Protein AF-A0A7C7UY48-F1 (afdb_monomer_lite)

Sequence (61 aa):
PYWVLWVDEGYRTAVVGSPNGQVGWILNRDPEIPEDRLTAAREVLDFNGYDLSQLERSVTP

Secondary structure (DSSP, 8-state):
--EEEEE-TTSSEEEEE-TTSS-EEEEESSSS--HHHHHHHHHHHHHTT--GGG-------

pLDDT: mean 91.0, std 7.29, range [56.81, 97.38]

Structure (mmCIF, N/CA/C/O backbone):
data_AF-A0A7C7UY48-F1
#
_entry.id   AF-A0A7C7UY48-F1
#
loop_
_atom_site.group_PDB
_atom_site.id
_atom_site.type_symbol
_atom_site.label_atom_id
_atom_site.label_alt_id
_atom_site.label_comp_id
_atom_site.label_asym_id
_atom_site.label_entity_id
_atom_site.label_seq_id
_atom_site.pdbx_PDB_ins_code
_atom_site.Cartn_x
_atom_site.Cartn_y
_atom_site.Cartn_z
_atom_site.occupancy
_atom_site.B_iso_or_equiv
_atom_site.auth_seq_id
_atom_site.auth_comp_id
_atom_site.auth_asym_id
_atom_site.auth_atom_id
_atom_site.pdbx_PDB_model_num
ATOM 1 N N . PRO A 1 1 ? 8.502 13.052 -4.959 1.00 82.56 1 PRO A N 1
ATOM 2 C CA . PRO A 1 1 ? 7.061 13.376 -5.108 1.00 82.56 1 PRO A CA 1
ATOM 3 C C . PRO A 1 1 ? 6.246 12.130 -4.754 1.00 82.56 1 PRO A C 1
ATOM 5 O O . PRO A 1 1 ? 6.754 11.033 -4.974 1.00 82.56 1 PRO A O 1
ATOM 8 N N . TYR A 1 2 ? 5.044 12.295 -4.203 1.00 88.25 2 TYR A N 1
ATOM 9 C CA . TYR A 1 2 ? 4.164 11.185 -3.825 1.00 88.25 2 TYR A CA 1
ATOM 10 C C . TYR A 1 2 ? 2.905 11.207 -4.677 1.00 88.25 2 TYR A C 1
ATOM 12 O O . TYR A 1 2 ? 2.336 12.280 -4.884 1.00 88.25 2 TYR A O 1
ATOM 20 N N . TRP A 1 3 ? 2.503 10.045 -5.186 1.00 92.56 3 TRP A N 1
ATOM 21 C CA . TRP A 1 3 ? 1.336 9.872 -6.047 1.00 92.56 3 TRP A CA 1
ATOM 22 C C . TRP A 1 3 ? 0.323 8.954 -5.378 1.00 92.56 3 TRP A C 1
ATOM 24 O O . TRP A 1 3 ? 0.697 7.980 -4.728 1.00 92.56 3 TRP A O 1
ATOM 34 N N . VAL A 1 4 ? -0.959 9.261 -5.561 1.00 94.31 4 VAL A N 1
ATOM 35 C CA . VAL A 1 4 ? -2.044 8.347 -5.203 1.00 94.31 4 VAL A CA 1
ATOM 36 C C . VAL A 1 4 ? -2.200 7.361 -6.352 1.00 94.31 4 VAL A C 1
ATOM 38 O O . VAL A 1 4 ? -2.513 7.765 -7.469 1.00 94.31 4 VAL A O 1
ATOM 41 N N . LEU A 1 5 ? -1.945 6.086 -6.076 1.00 94.81 5 LEU A N 1
ATOM 42 C CA . LEU A 1 5 ? -2.045 5.003 -7.054 1.00 94.81 5 LEU A CA 1
ATOM 43 C C . LEU A 1 5 ? -3.469 4.445 -7.113 1.00 94.81 5 LEU A C 1
ATOM 45 O O . LEU A 1 5 ? -3.929 4.028 -8.171 1.00 94.81 5 LEU A O 1
ATOM 49 N N . TRP A 1 6 ? -4.170 4.453 -5.976 1.00 96.50 6 TRP A N 1
ATOM 50 C CA . TRP A 1 6 ? -5.537 3.956 -5.851 1.00 96.50 6 TRP A CA 1
ATOM 51 C C . TRP A 1 6 ? -6.216 4.488 -4.586 1.00 96.50 6 TRP A C 1
ATOM 53 O O . TRP A 1 6 ? -5.546 4.794 -3.598 1.00 96.50 6 TRP A O 1
ATOM 63 N N . VAL A 1 7 ? -7.547 4.558 -4.615 1.00 96.38 7 VAL A N 1
ATOM 64 C CA . VAL A 1 7 ? -8.425 4.858 -3.479 1.00 96.38 7 VAL A CA 1
ATOM 65 C C . VAL A 1 7 ? -9.662 3.959 -3.563 1.00 96.38 7 VAL A C 1
ATOM 67 O O . VAL A 1 7 ? -10.178 3.737 -4.660 1.00 96.38 7 VAL A O 1
ATOM 70 N N . ASP A 1 8 ? -10.139 3.450 -2.423 1.00 94.44 8 ASP A N 1
ATOM 71 C CA . ASP A 1 8 ? -11.404 2.706 -2.364 1.00 94.44 8 ASP A CA 1
ATOM 72 C C . ASP A 1 8 ? -12.617 3.625 -2.584 1.00 94.44 8 ASP A C 1
ATOM 74 O O . ASP A 1 8 ? -12.555 4.833 -2.364 1.00 94.44 8 ASP A O 1
ATOM 78 N N . GLU A 1 9 ? -13.763 3.050 -2.953 1.00 91.94 9 GLU A N 1
ATOM 79 C CA . GLU A 1 9 ? -15.005 3.802 -3.201 1.00 91.94 9 GLU A CA 1
ATOM 80 C C . GLU A 1 9 ? -15.402 4.711 -2.021 1.00 91.94 9 GLU A C 1
ATOM 82 O O . GLU A 1 9 ? -15.913 5.814 -2.213 1.00 91.94 9 GLU A O 1
ATOM 87 N N . GLY A 1 10 ? -15.122 4.275 -0.787 1.00 91.88 10 GLY A N 1
ATOM 88 C CA . GLY A 1 10 ? -15.431 5.024 0.428 1.00 91.88 10 GLY A CA 1
ATOM 89 C C . GLY A 1 10 ? -14.414 6.101 0.814 1.00 91.88 10 GLY A C 1
ATOM 90 O O . GLY A 1 10 ? -14.614 6.749 1.842 1.00 91.88 10 GLY A O 1
ATOM 91 N N . TYR A 1 11 ? -13.321 6.289 0.065 1.00 90.56 11 TYR A N 1
ATOM 92 C CA . TYR A 1 11 ? -12.211 7.186 0.425 1.00 90.56 11 TYR A CA 1
ATOM 93 C C . TYR A 1 11 ? -11.616 6.918 1.820 1.00 90.56 11 TYR A C 1
ATOM 95 O O . TYR A 1 11 ? -11.080 7.821 2.477 1.00 90.56 11 TYR A O 1
ATOM 103 N N . ARG A 1 12 ? -11.726 5.677 2.292 1.00 93.12 12 ARG A N 1
ATOM 104 C CA . ARG A 1 12 ? -11.223 5.186 3.575 1.00 93.12 12 ARG A CA 1
ATOM 105 C C . ARG A 1 12 ? -9.829 4.601 3.458 1.00 93.12 12 ARG A C 1
ATOM 107 O O . ARG A 1 12 ? -9.067 4.733 4.410 1.00 93.12 12 ARG A O 1
ATOM 114 N N . THR A 1 13 ? -9.488 4.008 2.319 1.00 95.25 13 THR A N 1
ATOM 115 C CA . THR A 1 13 ? -8.165 3.444 2.062 1.00 95.25 13 THR A CA 1
ATOM 116 C C . THR A 1 13 ? -7.558 4.044 0.811 1.00 95.25 13 THR A C 1
ATOM 118 O O . THR A 1 13 ? -8.228 4.189 -0.209 1.00 95.25 13 THR A O 1
ATOM 121 N N . ALA A 1 14 ? -6.275 4.373 0.892 1.00 96.19 14 ALA A N 1
ATOM 122 C CA . ALA A 1 14 ? -5.489 4.866 -0.223 1.00 96.19 14 ALA A CA 1
ATOM 123 C C . ALA A 1 14 ? -4.191 4.070 -0.345 1.00 96.19 14 ALA A C 1
ATOM 125 O O . ALA A 1 14 ? -3.566 3.726 0.659 1.00 96.19 14 ALA A O 1
ATOM 126 N N . VAL A 1 15 ? -3.766 3.838 -1.582 1.00 96.62 15 VAL A N 1
ATOM 127 C CA . VAL A 1 15 ? -2.414 3.383 -1.896 1.00 96.62 15 VAL A CA 1
ATOM 128 C C . VAL A 1 15 ? -1.639 4.579 -2.420 1.00 96.62 15 VAL A C 1
ATOM 130 O O . VAL A 1 15 ? -2.048 5.228 -3.385 1.00 96.62 15 VAL A O 1
ATOM 133 N N . VAL A 1 16 ? -0.520 4.878 -1.771 1.00 96.19 16 VAL A N 1
ATOM 134 C CA . VAL A 1 16 ? 0.364 5.992 -2.118 1.00 96.19 16 VAL A CA 1
ATOM 135 C C . VAL A 1 16 ? 1.743 5.439 -2.420 1.00 96.19 16 VAL A C 1
ATOM 137 O O . VAL A 1 16 ? 2.208 4.551 -1.715 1.00 96.19 16 VAL A O 1
ATOM 140 N N . GLY A 1 17 ? 2.425 5.982 -3.423 1.00 94.38 17 GLY A N 1
ATOM 141 C CA . GLY A 1 17 ? 3.786 5.561 -3.729 1.00 94.38 17 GLY A CA 1
ATOM 142 C C . GLY A 1 17 ? 4.641 6.626 -4.403 1.00 94.38 17 GLY A C 1
ATOM 143 O O . GLY A 1 17 ? 4.157 7.682 -4.825 1.00 94.38 17 GLY A O 1
ATOM 144 N N . SER A 1 18 ? 5.948 6.370 -4.465 1.00 92.25 18 SER A N 1
ATOM 145 C CA . SER A 1 18 ? 6.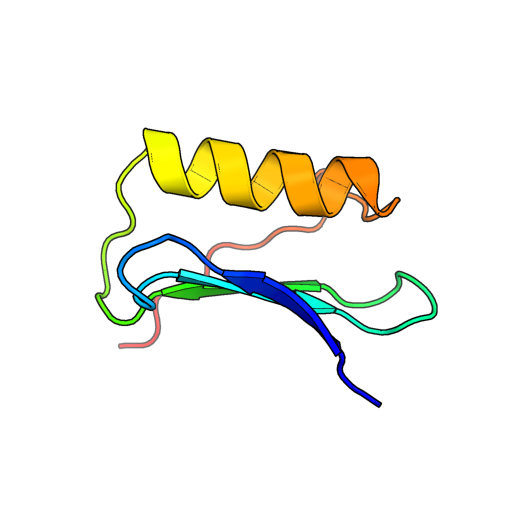893 7.167 -5.249 1.00 92.25 18 SER A CA 1
ATOM 146 C C . SER A 1 18 ? 6.970 6.675 -6.702 1.00 92.25 18 SER A C 1
ATOM 148 O O . SER A 1 18 ? 6.947 5.467 -6.929 1.00 92.25 18 SER A O 1
ATOM 150 N N . PRO A 1 19 ? 7.166 7.562 -7.699 1.00 85.06 19 PRO A N 1
ATOM 151 C CA . PRO A 1 19 ? 7.209 7.171 -9.117 1.00 85.06 19 PRO A CA 1
ATOM 152 C C . PRO A 1 19 ? 8.325 6.187 -9.477 1.00 85.06 19 PRO A C 1
ATOM 154 O O . PRO A 1 19 ? 8.273 5.535 -10.509 1.00 85.06 19 PRO A O 1
ATOM 157 N N . ASN A 1 20 ? 9.368 6.122 -8.649 1.00 85.94 20 ASN A N 1
ATOM 158 C CA . ASN A 1 20 ? 10.495 5.215 -8.828 1.00 85.94 20 ASN A CA 1
ATOM 159 C C . ASN A 1 20 ? 10.279 3.838 -8.169 1.00 85.94 20 ASN A C 1
ATOM 161 O O . ASN A 1 20 ? 11.222 3.056 -8.126 1.00 85.94 20 ASN A O 1
ATOM 165 N N . GLY A 1 21 ? 9.094 3.565 -7.607 1.00 83.88 21 GLY A N 1
ATOM 166 C CA . GLY A 1 21 ? 8.742 2.267 -7.019 1.00 83.88 21 GLY A CA 1
ATOM 167 C C . GLY A 1 21 ? 9.426 1.941 -5.686 1.00 83.88 21 GLY A C 1
ATOM 168 O O . GLY A 1 21 ? 9.237 0.857 -5.151 1.00 83.88 21 GLY A O 1
ATOM 169 N N . GLN A 1 22 ? 10.232 2.853 -5.134 1.00 86.19 22 GLN A N 1
ATOM 170 C CA . GLN A 1 22 ? 11.055 2.556 -3.954 1.00 86.19 22 GLN A CA 1
ATOM 171 C C . GLN A 1 22 ? 10.294 2.610 -2.629 1.00 86.19 22 GLN A C 1
ATOM 173 O O . GLN A 1 22 ? 10.699 1.957 -1.674 1.00 86.19 22 GLN A O 1
ATOM 178 N N . VAL A 1 23 ? 9.229 3.409 -2.543 1.00 89.62 23 VAL A N 1
ATOM 179 C CA . VAL A 1 23 ? 8.419 3.536 -1.326 1.00 89.62 23 VAL A CA 1
ATOM 180 C C . VAL A 1 23 ? 6.939 3.528 -1.669 1.00 89.62 23 VAL A C 1
ATOM 182 O O . VAL A 1 23 ? 6.495 4.287 -2.533 1.00 89.62 23 VAL A O 1
ATOM 185 N N . GLY A 1 24 ? 6.190 2.673 -0.974 1.00 93.50 24 GLY A N 1
ATOM 186 C CA . GLY A 1 24 ? 4.748 2.513 -1.105 1.00 93.50 24 GLY A CA 1
ATOM 187 C C . GLY A 1 24 ? 4.093 2.341 0.264 1.00 93.50 24 GLY A C 1
ATOM 188 O O . GLY A 1 24 ? 4.656 1.706 1.153 1.00 93.50 24 GLY A O 1
ATOM 189 N N . TRP A 1 25 ? 2.903 2.911 0.431 1.00 95.19 25 TRP A N 1
ATOM 190 C CA . TRP A 1 25 ? 2.115 2.841 1.657 1.00 95.19 25 TRP A CA 1
ATOM 191 C C . TRP A 1 25 ? 0.663 2.501 1.356 1.00 95.19 25 TRP A C 1
ATOM 193 O O . TRP A 1 25 ? 0.073 3.016 0.405 1.00 95.19 25 TRP A O 1
ATOM 203 N N . ILE A 1 26 ? 0.080 1.690 2.235 1.00 95.19 26 ILE A N 1
ATOM 204 C CA . ILE A 1 26 ? -1.362 1.482 2.334 1.00 95.19 26 ILE A CA 1
ATOM 205 C C . ILE A 1 26 ? -1.826 2.271 3.553 1.00 95.19 26 ILE A C 1
ATOM 207 O O . ILE A 1 26 ? -1.399 1.998 4.673 1.00 95.19 26 ILE A O 1
ATOM 211 N N . LEU A 1 27 ? -2.673 3.267 3.333 1.00 94.25 27 LEU A N 1
ATOM 212 C CA . LEU A 1 27 ? -3.194 4.142 4.377 1.00 94.25 27 LEU A CA 1
ATOM 213 C C . LEU A 1 27 ? -4.673 3.841 4.567 1.00 94.25 27 LEU A C 1
ATOM 215 O O . LEU A 1 27 ? -5.404 3.796 3.583 1.00 94.25 27 LEU A O 1
ATOM 219 N N . ASN A 1 28 ? -5.120 3.669 5.809 1.00 94.00 28 ASN A N 1
ATOM 220 C CA . ASN A 1 28 ? -6.528 3.487 6.151 1.00 94.00 28 ASN A CA 1
ATOM 221 C C . ASN A 1 28 ? -6.941 4.516 7.208 1.00 94.00 28 ASN A C 1
ATOM 223 O O . ASN A 1 28 ? -6.150 4.835 8.093 1.00 94.00 28 ASN A O 1
ATOM 227 N N . ARG A 1 29 ? -8.163 5.052 7.115 1.00 91.19 29 ARG A N 1
ATOM 228 C CA . ARG A 1 29 ? -8.673 6.031 8.094 1.00 91.19 29 ARG A CA 1
ATOM 229 C C . ARG A 1 29 ? -8.919 5.424 9.472 1.00 91.19 29 ARG A C 1
ATOM 231 O O . ARG A 1 29 ? -8.791 6.130 10.465 1.00 91.19 29 ARG A O 1
ATOM 238 N N . ASP A 1 30 ? -9.277 4.147 9.506 1.00 88.94 30 ASP A N 1
ATOM 239 C CA . ASP A 1 30 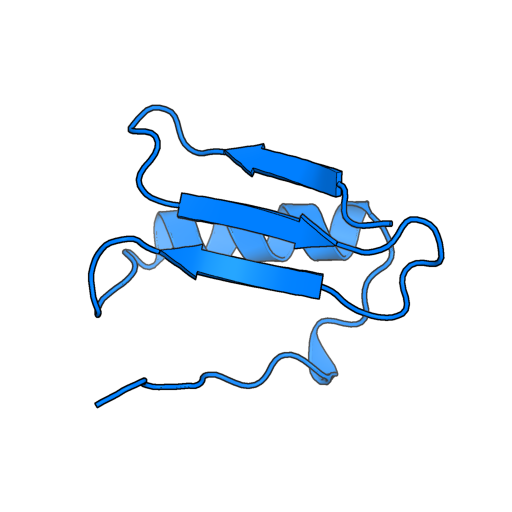? -9.511 3.396 10.733 1.00 88.94 30 ASP A CA 1
ATOM 240 C C . ASP A 1 30 ? -8.275 2.539 11.086 1.00 88.94 30 ASP A C 1
ATOM 242 O O . ASP A 1 30 ? -7.507 2.169 10.189 1.00 88.94 30 ASP A O 1
ATOM 246 N N . PRO A 1 31 ? -8.078 2.155 12.361 1.00 86.62 31 PRO A N 1
ATOM 247 C CA . PRO A 1 31 ? -6.963 1.287 12.767 1.00 86.62 31 PRO A CA 1
ATOM 248 C C . PRO A 1 31 ? -7.001 -0.099 12.110 1.00 86.62 31 PRO A C 1
ATOM 250 O O . PRO A 1 31 ? -5.970 -0.748 11.914 1.00 86.62 31 PRO A O 1
ATOM 253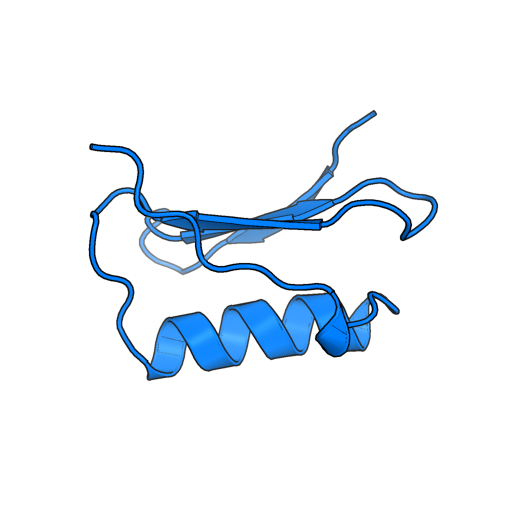 N N . GLU A 1 32 ? -8.204 -0.558 11.770 1.00 88.25 32 GLU A N 1
ATOM 254 C CA . GLU A 1 32 ? -8.443 -1.849 11.145 1.00 88.25 32 GLU A CA 1
ATOM 255 C C . GLU A 1 32 ? -8.875 -1.669 9.695 1.00 88.25 32 GLU A C 1
ATOM 257 O O . GLU A 1 32 ? -9.840 -0.968 9.379 1.00 88.25 32 GLU A O 1
ATOM 262 N N . ILE A 1 33 ? -8.145 -2.332 8.803 1.00 90.19 33 ILE A N 1
ATOM 263 C CA . ILE A 1 33 ? -8.496 -2.443 7.395 1.00 90.19 33 ILE A CA 1
ATOM 264 C C . ILE A 1 33 ? -9.196 -3.792 7.169 1.00 90.19 33 ILE A C 1
ATOM 266 O O . ILE A 1 33 ? -8.647 -4.825 7.559 1.00 90.19 33 ILE A O 1
ATOM 270 N N . PRO A 1 34 ? -10.390 -3.810 6.553 1.00 92.88 34 PRO A N 1
ATOM 271 C CA . PRO A 1 34 ? -11.023 -5.047 6.103 1.00 92.88 34 PRO A CA 1
ATOM 272 C C . PRO A 1 34 ? -10.107 -5.855 5.167 1.00 92.88 34 PRO A C 1
ATOM 274 O O . PRO A 1 34 ? -9.386 -5.275 4.350 1.00 92.88 34 PRO A O 1
ATOM 277 N N . GLU A 1 35 ? -10.115 -7.185 5.287 1.00 92.69 35 GLU A N 1
ATOM 278 C CA . GLU A 1 35 ? -9.171 -8.074 4.583 1.00 92.69 35 GLU A CA 1
ATOM 279 C C . GLU A 1 35 ? -9.286 -8.011 3.054 1.00 92.69 35 GLU A C 1
ATOM 281 O O . GLU A 1 35 ? -8.273 -8.036 2.351 1.00 92.69 35 GLU A O 1
ATOM 286 N N . ASP A 1 36 ? -10.505 -7.880 2.534 1.00 94.12 36 ASP A N 1
ATOM 287 C CA . ASP A 1 36 ? -10.789 -7.701 1.107 1.00 94.12 36 ASP A CA 1
ATOM 288 C C . ASP A 1 36 ? -10.120 -6.430 0.569 1.00 94.12 36 ASP A C 1
ATOM 290 O O . ASP A 1 36 ? -9.458 -6.437 -0.471 1.00 94.12 36 ASP A O 1
ATOM 294 N N . ARG A 1 37 ? -10.212 -5.342 1.335 1.00 93.75 37 ARG A N 1
ATOM 295 C CA . ARG A 1 37 ? -9.633 -4.054 0.961 1.00 93.75 37 ARG A CA 1
ATOM 296 C C . ARG A 1 37 ? -8.118 -4.041 1.086 1.00 93.75 37 ARG A C 1
ATOM 298 O O . ARG A 1 37 ? -7.443 -3.453 0.244 1.00 93.75 37 ARG A O 1
ATOM 305 N N . LEU A 1 38 ? -7.576 -4.693 2.113 1.00 94.56 38 LEU A N 1
ATOM 306 C CA . LEU A 1 38 ? -6.134 -4.868 2.242 1.00 94.56 38 LEU A CA 1
ATOM 307 C C . LEU A 1 38 ? -5.577 -5.684 1.073 1.00 94.56 38 LEU A C 1
ATOM 309 O O . LEU A 1 38 ? -4.534 -5.325 0.531 1.00 94.56 38 LEU A O 1
ATOM 313 N N . THR A 1 39 ? -6.282 -6.739 0.662 1.00 95.88 39 THR A N 1
ATOM 314 C CA . THR A 1 39 ? -5.922 -7.546 -0.512 1.00 95.88 39 THR A CA 1
ATOM 315 C C . THR A 1 39 ? -5.869 -6.682 -1.768 1.00 95.88 39 THR A C 1
ATOM 317 O O . THR A 1 39 ? -4.817 -6.607 -2.398 1.00 95.88 39 THR A O 1
ATOM 320 N N . ALA A 1 40 ? -6.934 -5.928 -2.058 1.00 96.31 40 ALA A N 1
ATOM 321 C CA . ALA A 1 40 ? -6.974 -5.028 -3.212 1.00 96.31 40 ALA A CA 1
ATOM 322 C C . ALA A 1 40 ? -5.839 -3.985 -3.188 1.00 96.31 40 ALA A C 1
ATOM 324 O O . ALA A 1 40 ? -5.171 -3.748 -4.193 1.00 96.31 40 ALA A O 1
ATOM 325 N N . ALA A 1 41 ? -5.562 -3.387 -2.026 1.00 96.31 41 ALA A N 1
ATOM 326 C CA . ALA A 1 41 ? -4.482 -2.414 -1.884 1.00 96.31 41 ALA A CA 1
ATOM 327 C C . ALA A 1 41 ? -3.089 -3.027 -2.141 1.00 96.31 41 ALA A C 1
ATOM 329 O O . ALA A 1 41 ? -2.222 -2.375 -2.728 1.00 96.31 41 ALA A O 1
ATOM 330 N N . ARG A 1 42 ? -2.870 -4.284 -1.735 1.00 96.06 42 ARG A N 1
ATOM 331 C CA . ARG A 1 42 ? -1.627 -5.024 -2.011 1.00 96.06 42 ARG A CA 1
ATOM 332 C C . ARG A 1 42 ? -1.489 -5.372 -3.491 1.00 96.06 42 ARG A C 1
ATOM 334 O O . ARG A 1 42 ? -0.402 -5.214 -4.031 1.00 96.06 42 ARG A O 1
ATOM 341 N N . GLU A 1 43 ? -2.571 -5.780 -4.147 1.00 97.38 43 GLU A N 1
ATOM 342 C CA . GLU A 1 43 ? -2.582 -6.049 -5.593 1.00 97.38 43 GLU A CA 1
ATOM 343 C C . GLU A 1 43 ? -2.240 -4.798 -6.410 1.00 97.38 43 GLU A C 1
ATOM 345 O O . GLU A 1 43 ? -1.496 -4.881 -7.383 1.00 97.38 43 GLU A O 1
ATOM 350 N N . VAL A 1 44 ? -2.708 -3.615 -5.991 1.00 96.50 44 VAL A N 1
ATOM 351 C CA . VAL A 1 44 ? -2.323 -2.347 -6.632 1.00 96.50 44 VAL A CA 1
ATOM 352 C C . VAL A 1 44 ? -0.820 -2.098 -6.508 1.00 96.50 44 VAL A C 1
ATOM 354 O O . VAL A 1 44 ? -0.193 -1.684 -7.482 1.00 96.50 44 VAL A O 1
ATOM 357 N N . LEU A 1 45 ? -0.228 -2.324 -5.334 1.00 95.69 45 LEU A N 1
ATOM 358 C CA . LEU A 1 45 ? 1.218 -2.172 -5.155 1.00 95.69 45 LEU A CA 1
ATOM 359 C C . LEU A 1 45 ? 1.998 -3.170 -6.024 1.00 95.69 45 LEU A C 1
ATOM 361 O O . LEU A 1 45 ? 2.920 -2.763 -6.725 1.00 95.69 45 LEU A O 1
ATOM 365 N N . ASP A 1 46 ? 1.593 -4.437 -6.054 1.00 95.50 46 ASP A N 1
ATOM 366 C CA . ASP A 1 46 ? 2.224 -5.456 -6.903 1.00 95.50 46 ASP A CA 1
ATOM 367 C C . ASP A 1 46 ? 2.148 -5.082 -8.392 1.00 95.50 46 ASP A C 1
ATOM 369 O O . ASP A 1 46 ? 3.160 -5.046 -9.092 1.00 95.50 46 ASP A O 1
ATOM 373 N N . PHE A 1 47 ? 0.966 -4.665 -8.856 1.00 94.69 47 PHE A N 1
ATOM 374 C CA . PHE A 1 47 ? 0.749 -4.223 -10.234 1.00 94.69 47 PHE A CA 1
ATOM 375 C C . PHE A 1 47 ? 1.636 -3.032 -10.629 1.00 94.69 47 PHE A C 1
ATOM 377 O O . PHE A 1 47 ? 2.070 -2.930 -11.776 1.00 94.69 47 PHE 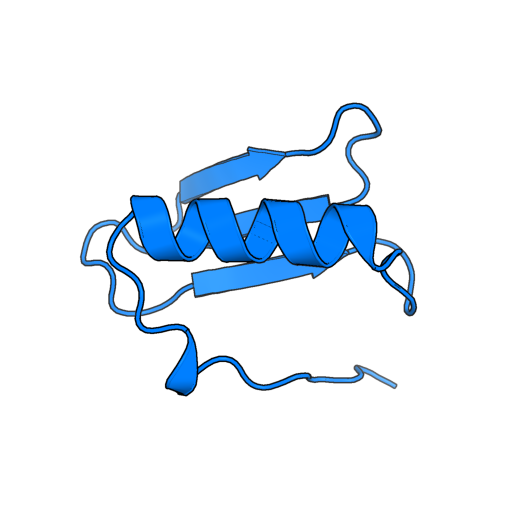A O 1
ATOM 384 N N . ASN A 1 48 ? 1.929 -2.134 -9.685 1.00 93.31 48 ASN A N 1
ATOM 385 C CA . ASN A 1 48 ? 2.809 -0.985 -9.910 1.00 93.31 48 ASN A CA 1
ATOM 386 C C . ASN A 1 48 ? 4.305 -1.307 -9.694 1.00 93.31 48 ASN A C 1
ATOM 388 O O . ASN A 1 48 ? 5.136 -0.402 -9.763 1.00 93.31 48 ASN A O 1
ATOM 392 N N . GLY A 1 49 ? 4.663 -2.576 -9.467 1.00 93.06 49 GLY A N 1
ATOM 393 C CA . GLY A 1 49 ? 6.048 -3.044 -9.381 1.00 93.06 49 GLY A CA 1
ATOM 394 C C . GLY A 1 49 ? 6.710 -2.861 -8.013 1.00 93.0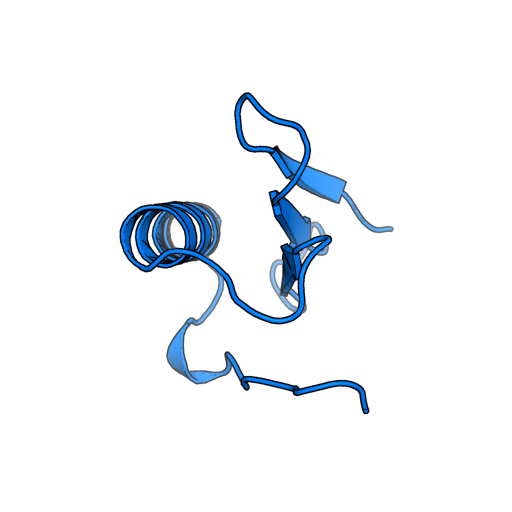6 49 GLY A C 1
ATOM 395 O O . GLY A 1 49 ? 7.939 -2.881 -7.932 1.00 93.06 49 GLY A O 1
ATOM 396 N N . TYR A 1 50 ? 5.926 -2.665 -6.950 1.00 94.19 50 TYR A N 1
ATOM 397 C CA . TYR A 1 50 ? 6.444 -2.602 -5.583 1.00 94.19 50 TYR A CA 1
ATOM 398 C C . TYR A 1 50 ? 6.681 -4.004 -5.015 1.00 94.19 50 TYR A C 1
ATOM 400 O O . TYR A 1 50 ? 5.887 -4.920 -5.211 1.00 94.19 50 TYR A O 1
ATOM 408 N N . ASP A 1 51 ? 7.749 -4.154 -4.233 1.00 93.19 51 ASP A N 1
ATOM 409 C CA . ASP A 1 51 ? 8.067 -5.403 -3.542 1.00 93.19 51 ASP A CA 1
ATOM 410 C C . ASP A 1 51 ? 7.227 -5.558 -2.263 1.00 93.19 51 ASP A C 1
ATOM 412 O O . ASP A 1 51 ? 7.504 -4.947 -1.227 1.00 93.19 51 ASP A O 1
ATOM 416 N N . LEU A 1 52 ? 6.198 -6.409 -2.322 1.00 92.31 52 LEU A N 1
ATOM 417 C CA . LEU A 1 52 ? 5.306 -6.659 -1.187 1.00 92.31 52 LEU A CA 1
ATOM 418 C C . LEU A 1 52 ? 5.983 -7.358 0.001 1.00 92.31 52 LEU A C 1
ATOM 420 O O . LEU A 1 52 ? 5.398 -7.370 1.087 1.00 92.31 52 LEU A O 1
ATOM 424 N N . SER A 1 53 ? 7.171 -7.951 -0.173 1.00 93.12 53 SER A N 1
ATOM 425 C CA . SER A 1 53 ? 7.911 -8.569 0.937 1.00 93.12 53 SER A CA 1
ATOM 426 C C . SER A 1 53 ? 8.458 -7.533 1.923 1.00 93.12 53 SER A C 1
ATOM 428 O O . SER A 1 53 ? 8.702 -7.859 3.082 1.00 93.12 53 SER A O 1
ATOM 430 N N . GLN A 1 54 ? 8.576 -6.276 1.484 1.00 91.00 54 GLN A N 1
ATOM 431 C CA . GLN A 1 54 ? 9.031 -5.146 2.294 1.00 91.00 54 GLN A CA 1
ATOM 432 C C . GLN A 1 54 ? 7.878 -4.396 2.978 1.00 91.00 54 GLN A C 1
ATOM 434 O O . GLN A 1 54 ? 8.107 -3.394 3.653 1.00 91.00 54 GLN A O 1
ATOM 439 N N . LEU A 1 55 ? 6.629 -4.848 2.809 1.00 91.06 55 LEU A N 1
ATOM 440 C CA . LEU A 1 55 ? 5.489 -4.236 3.484 1.00 91.06 55 LEU A CA 1
ATOM 441 C C . LEU A 1 55 ? 5.479 -4.594 4.968 1.00 91.06 55 LEU A C 1
ATOM 443 O O .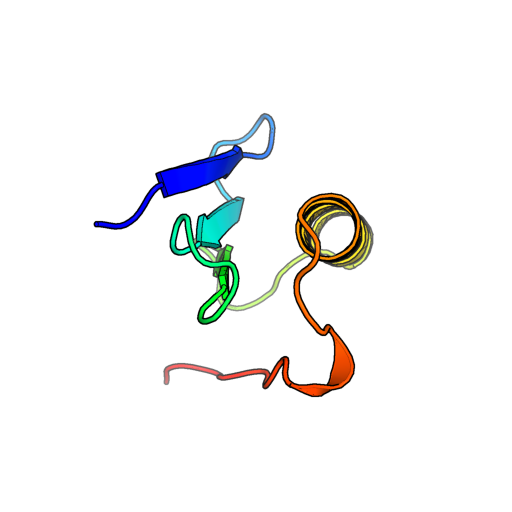 LEU A 1 55 ? 5.185 -5.727 5.350 1.00 91.06 55 LEU A O 1
ATOM 447 N N . GLU A 1 56 ? 5.691 -3.583 5.802 1.00 90.38 56 GLU A N 1
ATOM 448 C CA . GLU A 1 56 ? 5.553 -3.694 7.247 1.00 90.38 56 GLU A CA 1
ATOM 449 C C . GLU A 1 56 ? 4.218 -3.111 7.714 1.00 90.38 56 GLU A C 1
ATOM 451 O O . GLU A 1 56 ? 3.808 -2.016 7.319 1.00 90.38 56 GLU A O 1
ATOM 456 N N . ARG A 1 57 ? 3.528 -3.847 8.591 1.00 86.50 57 ARG A N 1
ATOM 457 C CA . ARG A 1 57 ? 2.327 -3.341 9.255 1.00 86.50 57 ARG A CA 1
ATOM 458 C C . ARG A 1 57 ? 2.751 -2.484 10.440 1.00 86.50 57 ARG A C 1
ATOM 460 O O . ARG A 1 57 ? 3.182 -3.013 11.461 1.00 86.50 57 ARG A O 1
ATOM 467 N N . SER A 1 58 ? 2.569 -1.175 10.329 1.00 82.94 58 SER A N 1
ATOM 468 C CA . SER A 1 58 ? 2.626 -0.282 11.481 1.00 82.94 58 SER A CA 1
ATOM 469 C C . SER A 1 58 ? 1.229 -0.128 12.084 1.00 82.94 58 SER A C 1
ATOM 471 O O . SER A 1 58 ? 0.231 0.004 11.377 1.00 82.94 58 SER A O 1
ATOM 473 N N . VAL A 1 59 ? 1.151 -0.178 13.412 1.00 72.12 59 VAL A N 1
ATOM 474 C CA . VAL A 1 59 ? -0.037 0.236 14.162 1.00 72.12 59 VAL A CA 1
ATOM 475 C C . VAL A 1 59 ? 0.376 1.529 14.842 1.00 72.12 59 VAL A C 1
ATOM 477 O O . VAL A 1 59 ? 1.195 1.502 15.758 1.00 72.12 59 VAL A O 1
ATOM 480 N N . THR A 1 60 ? -0.070 2.671 14.323 1.00 62.66 60 THR A N 1
ATOM 481 C CA . THR A 1 60 ? 0.169 3.949 15.001 1.00 62.66 60 THR A CA 1
ATOM 482 C C . THR A 1 60 ? -0.737 3.989 16.238 1.00 62.66 60 THR A C 1
ATOM 484 O O . THR A 1 60 ? -1.949 3.855 16.059 1.00 62.66 60 THR A O 1
ATOM 487 N N . PRO A 1 61 ? -0.173 4.072 17.460 1.00 56.81 61 PRO A N 1
ATOM 488 C CA . PRO A 1 61 ? -0.946 4.100 18.702 1.00 56.81 61 PRO A CA 1
ATOM 489 C C . PRO A 1 61 ? -1.751 5.392 18.879 1.00 56.81 61 PRO A C 1
ATOM 491 O O . PRO A 1 61 ? -1.385 6.419 18.260 1.00 56.81 61 PRO A O 1
#

Radius of gyration: 10.97 Å; chains: 1; bounding box: 26×22×29 Å

Foldseek 3Di:
DKDFLDADPVNQWTWIDDLVQPDIDIHGNDLDDDPVVVVVSLVSSVVSPHDPVPDDDDRDD